Protein AF-A0A2Z5EN37-F1 (afdb_monomer_lite)

Sequence (107 aa):
ANLLGLEVKKVTETPPEEVERVKNWINSEDYKEKNFARQALVINPAHACQPLGAQLAAHGFEGTLPFVHGAQGCASYYRSTLNRHFREPAPAVSDAMTEDSAVFGGQ

Structure (mmCIF, N/CA/C/O backbone):
data_AF-A0A2Z5EN37-F1
#
_entry.id   AF-A0A2Z5EN37-F1
#
loop_
_atom_site.group_PDB
_atom_site.id
_atom_site.type_symbol
_atom_site.label_atom_id
_atom_site.label_alt_id
_atom_site.label_comp_id
_atom_site.label_asym_id
_atom_site.label_entity_id
_atom_site.label_seq_id
_atom_site.pdbx_PDB_ins_code
_atom_site.Cartn_x
_atom_site.Cartn_y
_atom_site.Cartn_z
_atom_site.occupancy
_atom_site.B_iso_or_equiv
_atom_site.auth_seq_id
_atom_site.auth_comp_id
_atom_site.auth_asym_id
_atom_site.auth_atom_id
_atom_site.pdbx_PDB_model_num
ATOM 1 N N . ALA A 1 1 ? 7.420 -29.070 -14.140 1.00 62.91 1 ALA A N 1
ATOM 2 C CA . ALA A 1 1 ? 6.506 -29.470 -13.054 1.00 62.91 1 ALA A CA 1
ATOM 3 C C . ALA A 1 1 ? 6.718 -28.547 -11.857 1.00 62.91 1 ALA A C 1
ATOM 5 O O . ALA A 1 1 ? 7.843 -28.094 -11.670 1.00 62.91 1 ALA A O 1
ATOM 6 N N . ASN A 1 2 ? 5.674 -28.214 -11.092 1.00 75.31 2 ASN A N 1
ATOM 7 C CA . ASN A 1 2 ? 5.853 -27.513 -9.812 1.00 75.31 2 ASN A CA 1
ATOM 8 C C . ASN A 1 2 ? 6.486 -28.454 -8.763 1.00 75.31 2 ASN A C 1
ATOM 10 O O . ASN A 1 2 ? 6.728 -29.630 -9.036 1.00 75.31 2 ASN A O 1
ATOM 14 N N . LEU A 1 3 ? 6.716 -27.951 -7.546 1.00 78.00 3 LEU A N 1
ATOM 15 C CA . LEU A 1 3 ? 7.259 -28.726 -6.415 1.00 78.00 3 LEU A CA 1
ATOM 16 C C . LEU A 1 3 ? 6.388 -29.928 -5.994 1.00 78.00 3 LEU A C 1
ATOM 18 O O . LEU A 1 3 ? 6.807 -30.719 -5.158 1.00 78.00 3 LEU A O 1
ATOM 22 N N . LEU A 1 4 ? 5.191 -30.072 -6.569 1.00 85.19 4 LEU A N 1
ATOM 23 C CA . LEU A 1 4 ? 4.253 -31.168 -6.332 1.00 85.19 4 LEU A CA 1
ATOM 24 C C . LEU A 1 4 ? 4.218 -32.171 -7.499 1.00 85.19 4 LEU A C 1
ATOM 26 O O . LEU A 1 4 ? 3.328 -33.011 -7.555 1.00 85.19 4 LEU A O 1
ATOM 30 N N . GLY A 1 5 ? 5.137 -32.066 -8.467 1.00 85.06 5 GLY A N 1
ATOM 31 C CA . GLY A 1 5 ? 5.158 -32.938 -9.646 1.00 85.06 5 GLY A CA 1
ATOM 32 C C . GLY A 1 5 ? 4.033 -32.664 -10.650 1.00 85.06 5 GLY A C 1
ATOM 33 O O . GLY A 1 5 ? 3.924 -33.375 -11.644 1.00 85.06 5 GLY A O 1
ATOM 34 N N . LEU A 1 6 ? 3.222 -31.621 -10.439 1.00 85.75 6 LEU A N 1
ATOM 35 C CA . LEU A 1 6 ? 2.123 -31.275 -11.334 1.00 85.75 6 LEU A CA 1
ATOM 36 C C . LEU A 1 6 ? 2.650 -30.537 -12.562 1.00 85.75 6 LEU A C 1
ATOM 38 O O . LEU A 1 6 ? 3.499 -29.637 -12.470 1.00 85.75 6 LEU A O 1
ATOM 42 N N . GLU A 1 7 ? 2.124 -30.909 -13.722 1.00 81.50 7 GLU A N 1
ATOM 43 C CA . GLU A 1 7 ? 2.412 -30.243 -14.981 1.00 81.50 7 GLU A CA 1
ATOM 44 C C . GLU A 1 7 ? 1.755 -28.854 -14.975 1.00 81.50 7 GLU A C 1
ATOM 46 O O . GLU A 1 7 ? 0.535 -28.707 -15.000 1.00 81.50 7 GLU A O 1
ATOM 51 N N . VAL A 1 8 ? 2.576 -27.808 -14.861 1.00 78.62 8 VAL A N 1
ATOM 52 C CA . VAL A 1 8 ? 2.091 -26.426 -14.891 1.00 78.62 8 VAL A CA 1
ATOM 53 C C . VAL A 1 8 ? 1.964 -26.020 -16.348 1.00 78.62 8 VAL A C 1
ATOM 55 O O . VAL A 1 8 ? 2.972 -25.812 -17.026 1.00 78.62 8 VAL A O 1
ATOM 58 N N . LYS A 1 9 ? 0.726 -25.885 -16.821 1.00 79.44 9 LYS A N 1
ATOM 59 C CA . LYS A 1 9 ? 0.451 -25.326 -18.141 1.00 79.44 9 LYS A CA 1
ATOM 60 C C . LYS A 1 9 ? 0.865 -23.856 -18.150 1.00 79.44 9 LYS A C 1
ATOM 62 O O . LYS A 1 9 ? 0.254 -23.031 -17.471 1.00 79.44 9 LYS A O 1
ATOM 67 N N . LYS A 1 10 ? 1.897 -23.516 -18.922 1.00 77.25 10 LYS A N 1
ATOM 68 C CA . LYS A 1 10 ? 2.225 -22.114 -19.190 1.00 77.25 10 LYS A CA 1
ATOM 69 C C . LYS A 1 10 ? 1.104 -21.510 -20.034 1.00 77.25 10 LYS A C 1
ATOM 71 O O . LYS A 1 10 ? 0.703 -22.088 -21.040 1.00 77.25 10 LYS A O 1
ATOM 76 N N . VAL A 1 11 ? 0.581 -20.365 -19.601 1.00 81.75 11 VAL A N 1
ATOM 77 C CA . VAL A 1 11 ? -0.468 -19.634 -20.334 1.00 81.75 11 VAL A CA 1
ATOM 78 C C . VAL A 1 11 ? 0.117 -18.978 -21.590 1.00 81.75 11 VAL A C 1
ATOM 80 O O . VAL A 1 11 ? -0.555 -18.898 -22.612 1.00 81.75 11 VAL A O 1
ATOM 83 N N . THR A 1 12 ? 1.388 -18.579 -21.527 1.00 81.44 12 THR A N 1
ATOM 84 C CA . THR A 1 12 ? 2.175 -18.028 -22.634 1.00 81.44 12 THR A CA 1
ATOM 85 C C . THR A 1 12 ? 3.640 -18.430 -22.476 1.00 81.44 12 THR A C 1
ATOM 87 O O . THR A 1 12 ? 4.132 -18.547 -21.350 1.00 81.44 12 THR A O 1
ATOM 90 N N . GLU A 1 13 ? 4.351 -18.605 -23.589 1.00 84.31 13 GLU A N 1
ATOM 91 C CA . GLU A 1 13 ? 5.798 -18.828 -23.593 1.00 84.31 13 GLU A CA 1
ATOM 92 C C . GLU A 1 13 ? 6.506 -17.622 -24.209 1.00 84.31 13 GLU A C 1
ATOM 94 O O . GLU A 1 13 ? 6.246 -17.260 -25.354 1.00 84.31 13 GLU A O 1
ATOM 99 N N . THR A 1 14 ? 7.394 -16.997 -23.437 1.00 89.06 14 THR A N 1
ATOM 100 C CA . THR A 1 14 ? 8.328 -15.992 -23.952 1.00 89.06 14 THR A CA 1
ATOM 101 C C . THR A 1 14 ? 9.649 -16.698 -24.247 1.00 89.06 14 THR A C 1
ATOM 103 O O . THR A 1 14 ? 10.197 -17.317 -23.325 1.00 89.06 14 THR A O 1
ATOM 106 N N . PRO A 1 15 ? 10.166 -16.641 -25.485 1.00 94.25 15 PRO A N 1
ATOM 107 C CA . PRO A 1 15 ? 11.436 -17.272 -25.817 1.00 94.25 15 PRO A CA 1
ATOM 108 C C . PRO A 1 15 ? 12.588 -16.730 -24.950 1.00 94.25 15 PRO A C 1
ATOM 110 O O . PRO A 1 15 ? 12.595 -15.535 -24.636 1.00 94.25 15 PRO A O 1
ATOM 113 N N . PRO A 1 16 ? 13.566 -17.560 -24.543 1.00 93.19 16 PRO A N 1
ATOM 114 C CA . PRO A 1 16 ? 14.688 -17.107 -23.717 1.00 93.19 16 PRO A CA 1
ATOM 115 C C . PRO A 1 16 ? 15.471 -15.944 -24.336 1.00 93.19 16 PRO A C 1
ATOM 117 O O . PRO A 1 16 ? 15.887 -15.036 -23.618 1.00 93.19 16 PRO A O 1
ATOM 120 N N . GLU A 1 17 ? 15.627 -15.933 -25.661 1.00 96.25 17 GLU A N 1
ATOM 121 C CA . GLU A 1 17 ? 16.278 -14.844 -26.387 1.00 96.25 17 GLU A CA 1
ATOM 122 C C . GLU A 1 17 ? 15.534 -13.512 -26.241 1.00 96.25 17 GLU A C 1
ATOM 124 O O . GLU A 1 17 ? 16.162 -12.462 -26.116 1.00 96.25 17 GLU A O 1
ATOM 129 N N . GLU A 1 18 ? 14.203 -13.549 -26.184 1.00 95.75 18 GLU A N 1
ATOM 130 C CA . GLU A 1 18 ? 13.369 -12.362 -26.019 1.00 95.75 18 GLU A CA 1
ATOM 131 C C . GLU A 1 18 ? 13.461 -11.826 -24.587 1.00 95.75 18 GLU A C 1
ATOM 133 O O . GLU A 1 18 ? 13.573 -10.617 -24.377 1.00 95.75 18 GLU A O 1
ATOM 138 N N . VAL A 1 19 ? 13.499 -12.720 -23.593 1.00 95.25 19 VAL A N 1
ATOM 139 C CA . VA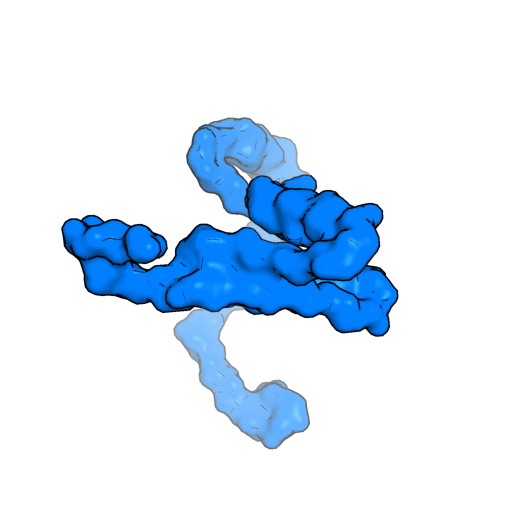L A 1 19 ? 13.745 -12.342 -22.193 1.00 95.25 19 VAL A CA 1
ATOM 140 C C . VAL A 1 19 ? 15.101 -11.652 -22.056 1.00 95.25 19 VAL A C 1
ATOM 142 O O . VAL A 1 19 ? 15.188 -10.593 -21.434 1.00 95.25 19 VAL A O 1
ATOM 145 N N . GLU A 1 20 ? 16.148 -12.212 -22.664 1.00 97.56 20 GLU A N 1
ATOM 146 C CA . GLU A 1 20 ? 17.494 -11.639 -22.617 1.00 97.56 20 GLU A CA 1
ATOM 147 C C . GLU A 1 20 ? 17.565 -10.300 -23.366 1.00 97.56 20 GLU A C 1
ATOM 149 O O . GLU A 1 20 ? 18.144 -9.333 -22.868 1.00 97.56 20 GLU A O 1
ATOM 154 N N . ARG A 1 21 ? 16.895 -10.186 -24.520 1.00 97.81 21 ARG A N 1
ATOM 155 C CA . ARG A 1 21 ? 16.779 -8.928 -25.269 1.00 97.81 21 ARG A CA 1
ATOM 156 C C . ARG A 1 21 ? 16.129 -7.828 -24.430 1.00 97.81 21 ARG A C 1
ATOM 158 O O . ARG A 1 21 ? 16.679 -6.731 -24.332 1.00 97.81 21 ARG A O 1
ATOM 165 N N . VAL A 1 22 ? 14.979 -8.107 -23.809 1.00 97.69 22 VAL A N 1
ATOM 166 C CA . VAL A 1 22 ? 14.261 -7.137 -22.966 1.00 97.69 22 VAL A CA 1
ATOM 167 C C . VAL A 1 22 ? 15.080 -6.787 -21.728 1.00 97.69 22 VAL A C 1
ATOM 169 O O . VAL A 1 22 ? 15.182 -5.611 -21.390 1.00 97.69 22 VAL A O 1
ATOM 172 N N . LYS A 1 23 ? 15.722 -7.771 -21.089 1.00 97.50 23 LYS A N 1
ATOM 173 C CA . LYS A 1 23 ? 16.605 -7.552 -19.937 1.00 97.50 23 LYS A CA 1
ATOM 174 C C . LYS A 1 23 ? 17.764 -6.610 -20.270 1.00 97.50 23 LYS A C 1
ATOM 176 O O . LYS A 1 23 ? 18.083 -5.735 -19.469 1.00 97.50 23 LYS A O 1
ATOM 181 N N . ASN A 1 24 ? 18.373 -6.747 -21.443 1.00 98.06 24 ASN A N 1
ATOM 182 C CA . ASN A 1 24 ? 19.427 -5.833 -21.880 1.00 98.06 24 ASN A CA 1
ATOM 183 C C . ASN A 1 24 ? 18.874 -4.434 -22.191 1.00 98.06 24 ASN A C 1
ATOM 185 O O . ASN A 1 24 ? 19.476 -3.436 -21.801 1.00 98.06 24 ASN A O 1
ATOM 189 N N . TRP A 1 25 ? 17.688 -4.342 -22.802 1.00 98.38 25 TRP A N 1
ATOM 190 C CA . TRP A 1 25 ? 17.044 -3.057 -23.086 1.00 98.38 25 TRP A CA 1
ATOM 191 C C . TRP A 1 25 ? 16.644 -2.282 -21.822 1.00 98.38 25 TRP A C 1
ATOM 193 O O . TRP A 1 25 ? 16.943 -1.093 -21.741 1.00 98.38 25 TRP A O 1
ATOM 203 N N . ILE A 1 26 ? 16.051 -2.922 -20.806 1.00 97.94 26 ILE A N 1
ATOM 204 C CA . ILE A 1 26 ? 15.642 -2.226 -19.566 1.00 97.94 26 ILE A CA 1
ATOM 205 C C . ILE A 1 26 ? 16.824 -1.654 -18.766 1.00 97.94 26 ILE A C 1
ATOM 207 O O . ILE A 1 26 ? 16.621 -0.805 -17.901 1.00 97.94 26 ILE A O 1
ATOM 211 N N . ASN A 1 27 ? 18.048 -2.104 -19.059 1.00 97.88 27 ASN A N 1
ATOM 212 C CA . ASN A 1 27 ? 19.293 -1.605 -18.472 1.00 97.88 27 ASN A CA 1
ATOM 213 C C . ASN A 1 27 ? 20.019 -0.574 -19.365 1.00 97.88 27 ASN A C 1
ATOM 215 O O . ASN A 1 27 ? 21.145 -0.190 -19.058 1.00 97.88 27 ASN A O 1
ATOM 219 N N . SER A 1 28 ? 19.409 -0.133 -20.469 1.00 98.31 28 SER A N 1
ATOM 220 C CA . SER A 1 28 ? 19.972 0.869 -21.386 1.00 98.31 28 SER A CA 1
ATOM 221 C C . SER A 1 28 ? 19.581 2.309 -21.019 1.00 98.31 28 SER A C 1
ATOM 223 O O . SER A 1 28 ? 18.573 2.540 -20.346 1.00 98.31 28 SER A O 1
ATOM 225 N N . GLU A 1 29 ? 20.337 3.299 -21.514 1.00 98.44 29 GLU A N 1
ATOM 226 C CA . GLU A 1 29 ? 19.987 4.721 -21.339 1.00 98.44 29 GLU A CA 1
ATOM 227 C C . GLU A 1 29 ? 18.701 5.111 -22.094 1.00 98.44 29 GLU A C 1
ATOM 229 O O . GLU A 1 29 ? 17.901 5.866 -21.549 1.00 98.44 29 GLU A O 1
ATOM 234 N N . ASP A 1 30 ? 18.424 4.526 -23.270 1.00 98.31 30 ASP A N 1
ATOM 235 C CA . ASP A 1 30 ? 17.152 4.739 -23.995 1.00 98.31 30 ASP A CA 1
ATOM 236 C C . ASP A 1 30 ? 15.941 4.377 -23.120 1.00 98.31 30 ASP A C 1
ATOM 238 O O . ASP A 1 30 ? 14.970 5.133 -23.019 1.00 98.31 30 ASP A O 1
ATOM 242 N N . TYR A 1 31 ? 16.004 3.236 -22.427 1.00 98.50 31 TYR A N 1
ATOM 243 C CA . TYR A 1 31 ? 14.922 2.839 -21.533 1.00 98.50 31 TYR A CA 1
ATOM 244 C C . TYR A 1 31 ? 14.813 3.759 -20.322 1.00 98.50 31 TYR A C 1
ATOM 246 O O . TYR A 1 31 ? 13.706 4.092 -19.900 1.00 98.50 31 TYR A O 1
ATOM 254 N N . LYS A 1 32 ? 15.943 4.194 -19.760 1.00 98.56 32 LYS A N 1
ATOM 255 C CA . LYS A 1 32 ? 15.956 5.138 -18.643 1.00 98.56 32 LYS A CA 1
ATOM 256 C C . LYS A 1 32 ? 15.277 6.451 -19.025 1.00 98.56 32 LYS A C 1
ATOM 258 O O . LYS A 1 32 ? 14.415 6.899 -18.276 1.00 98.56 32 LYS A O 1
ATOM 263 N N . GLU A 1 33 ? 15.564 7.022 -20.190 1.00 98.56 33 GLU A N 1
ATOM 264 C CA . GLU A 1 33 ? 14.883 8.234 -20.663 1.00 98.56 33 GLU A CA 1
ATOM 265 C C . GLU A 1 33 ? 13.364 8.035 -20.749 1.00 98.56 33 GLU A C 1
ATOM 267 O O . GLU A 1 33 ? 12.600 8.827 -20.193 1.00 98.56 33 GLU A O 1
ATOM 272 N N . LYS A 1 34 ? 12.906 6.923 -21.338 1.00 98.44 34 LYS A N 1
ATOM 273 C CA . LYS A 1 34 ? 11.472 6.578 -21.396 1.00 98.44 34 LYS A CA 1
ATOM 274 C C . LYS A 1 34 ? 10.865 6.371 -20.009 1.00 98.44 34 LYS A C 1
ATOM 276 O O . LYS A 1 34 ? 9.736 6.785 -19.752 1.00 98.44 34 LYS A O 1
ATOM 281 N N . ASN A 1 35 ? 11.607 5.734 -19.107 1.00 98.56 35 ASN A N 1
ATOM 282 C CA . ASN A 1 35 ? 11.184 5.462 -17.741 1.00 98.56 35 ASN A CA 1
ATOM 283 C C . ASN A 1 35 ? 10.989 6.763 -16.944 1.00 98.56 35 ASN A C 1
ATOM 285 O O . ASN A 1 35 ? 9.998 6.885 -16.222 1.00 98.56 35 ASN A O 1
ATOM 289 N N . PHE A 1 36 ? 11.893 7.734 -17.105 1.00 98.50 36 PHE A N 1
ATOM 290 C CA . PHE A 1 36 ? 11.810 9.056 -16.476 1.00 98.50 36 PHE A CA 1
ATOM 291 C C . PHE A 1 36 ? 10.792 9.982 -17.156 1.00 98.50 36 PHE A C 1
ATOM 293 O O . PHE A 1 36 ? 10.253 10.869 -16.502 1.00 98.50 36 PHE A O 1
ATOM 300 N N . ALA A 1 37 ? 10.471 9.751 -18.430 1.00 98.44 37 ALA A N 1
ATOM 301 C CA . ALA A 1 37 ? 9.426 10.479 -19.146 1.00 98.44 37 ALA A CA 1
ATOM 302 C C . ALA A 1 37 ? 7.989 10.059 -18.762 1.00 98.44 37 ALA A C 1
ATOM 304 O O . ALA A 1 37 ? 7.026 10.628 -19.278 1.00 98.44 37 ALA A O 1
ATOM 305 N N . ARG A 1 38 ? 7.802 9.071 -17.870 1.00 98.56 38 ARG A N 1
ATOM 306 C CA . ARG A 1 38 ? 6.467 8.674 -17.387 1.00 98.56 38 ARG A CA 1
ATOM 307 C C . ARG A 1 38 ? 5.794 9.821 -16.634 1.00 98.56 38 ARG A C 1
ATOM 309 O O . ARG A 1 38 ? 6.379 10.401 -15.729 1.00 98.56 38 ARG A O 1
ATOM 316 N N . GLN A 1 39 ? 4.524 10.075 -16.949 1.00 98.38 39 GLN A N 1
ATOM 317 C CA . GLN A 1 39 ? 3.738 11.139 -16.306 1.00 98.38 39 GLN A CA 1
ATOM 318 C C . GLN A 1 39 ? 2.591 10.635 -15.414 1.00 98.38 39 GLN A C 1
ATOM 320 O O . GLN A 1 39 ? 2.091 11.396 -14.595 1.00 98.38 39 GLN A O 1
ATOM 325 N N . ALA A 1 40 ? 2.173 9.370 -15.547 1.00 98.31 40 ALA A N 1
ATOM 326 C CA . ALA A 1 40 ? 1.007 8.833 -14.827 1.00 98.31 40 ALA A CA 1
ATOM 327 C C . ALA A 1 40 ? 1.272 7.489 -14.132 1.00 98.31 40 ALA A C 1
ATOM 329 O O . ALA A 1 40 ? 0.843 7.269 -13.002 1.00 98.31 40 ALA A O 1
ATOM 330 N N . LEU A 1 41 ? 1.987 6.576 -14.796 1.00 98.38 41 LEU A N 1
ATOM 331 C CA . LEU A 1 41 ? 2.273 5.256 -14.241 1.00 98.38 41 LEU A CA 1
ATOM 332 C C . LEU A 1 41 ? 3.353 5.340 -13.159 1.00 98.38 41 LEU A C 1
ATOM 334 O O . LEU A 1 41 ? 4.484 5.736 -13.443 1.00 98.38 41 LEU A O 1
ATOM 338 N N . VAL A 1 42 ? 3.043 4.834 -11.967 1.00 98.00 42 VAL A N 1
ATOM 339 C CA . VAL A 1 42 ? 3.981 4.662 -10.849 1.00 98.00 42 VAL A CA 1
ATOM 340 C C . VAL A 1 42 ? 4.285 3.173 -10.677 1.00 98.00 42 VAL A C 1
ATOM 342 O O . VAL A 1 42 ? 3.379 2.347 -10.678 1.00 98.00 42 VAL A O 1
ATOM 345 N N . ILE A 1 43 ? 5.566 2.821 -10.549 1.00 98.25 43 ILE A N 1
ATOM 346 C CA . ILE A 1 43 ? 6.021 1.433 -10.362 1.00 98.25 43 ILE A CA 1
ATOM 347 C C . ILE A 1 43 ? 6.880 1.407 -9.104 1.00 98.25 43 ILE A C 1
ATOM 349 O O . ILE A 1 43 ? 7.775 2.240 -8.979 1.00 98.25 43 ILE A O 1
ATOM 353 N N . ASN A 1 44 ? 6.608 0.459 -8.206 1.00 98.12 44 ASN A N 1
ATOM 354 C CA . ASN A 1 44 ? 7.317 0.271 -6.936 1.00 98.12 44 ASN A CA 1
ATOM 355 C C . ASN A 1 44 ? 7.466 1.574 -6.118 1.00 98.12 44 ASN A C 1
ATOM 357 O O . ASN A 1 44 ? 8.591 1.974 -5.809 1.00 98.12 44 ASN A O 1
ATOM 361 N N . PRO A 1 45 ? 6.360 2.271 -5.785 1.00 98.12 45 PRO A N 1
ATOM 362 C CA . PRO A 1 45 ? 6.436 3.483 -4.978 1.00 98.12 45 PRO A CA 1
ATOM 363 C C . PRO A 1 45 ? 7.056 3.194 -3.607 1.00 98.12 45 PRO A C 1
ATOM 365 O O . PRO A 1 45 ? 6.646 2.269 -2.910 1.00 98.12 45 PRO A O 1
ATOM 368 N N . ALA A 1 46 ? 8.002 4.033 -3.190 1.00 97.94 46 ALA A N 1
ATOM 369 C CA . ALA A 1 46 ? 8.626 3.965 -1.868 1.00 97.94 46 ALA A CA 1
ATOM 370 C C . ALA A 1 46 ? 7.869 4.815 -0.828 1.00 97.94 46 ALA A C 1
ATOM 372 O O . ALA A 1 46 ? 8.470 5.580 -0.078 1.00 97.94 46 ALA A O 1
ATOM 373 N N . HIS A 1 47 ? 6.537 4.731 -0.815 1.00 97.31 47 HIS A N 1
ATOM 374 C CA . HIS A 1 47 ? 5.689 5.396 0.175 1.00 97.31 47 HIS A CA 1
ATOM 375 C C . HIS A 1 47 ? 4.408 4.595 0.428 1.00 97.31 47 HIS A C 1
ATOM 377 O O . HIS A 1 47 ? 4.023 3.741 -0.369 1.00 97.31 47 HIS A O 1
ATOM 383 N N . ALA A 1 48 ? 3.743 4.898 1.540 1.00 98.12 48 ALA A N 1
ATOM 384 C CA . ALA A 1 48 ? 2.429 4.372 1.891 1.00 98.12 48 ALA A CA 1
ATOM 385 C C . ALA A 1 48 ? 1.403 5.514 1.987 1.00 98.12 48 ALA A C 1
ATOM 387 O O . ALA A 1 48 ? 1.762 6.692 1.947 1.00 98.12 48 ALA A O 1
ATOM 388 N N . CYS A 1 49 ? 0.119 5.174 2.110 1.00 98.38 49 CYS A N 1
ATOM 389 C CA . CYS A 1 49 ? -0.953 6.155 2.256 1.00 98.38 49 CYS A CA 1
ATOM 390 C C . CYS A 1 49 ? -1.086 6.677 3.698 1.00 98.38 49 CYS A C 1
ATOM 392 O O . CYS A 1 49 ? -0.680 6.025 4.662 1.00 98.38 49 CYS A O 1
ATOM 394 N N . GLN A 1 50 ? -1.713 7.847 3.841 1.00 98.62 50 GLN A N 1
ATOM 395 C CA . GLN A 1 50 ? -1.793 8.610 5.094 1.00 98.62 50 GLN A CA 1
ATOM 396 C C . GLN A 1 50 ? -2.270 7.816 6.330 1.00 98.62 50 GLN A C 1
ATOM 398 O O . GLN A 1 50 ? -1.636 7.950 7.381 1.00 98.62 50 GLN A O 1
ATOM 403 N N . PRO A 1 51 ? -3.322 6.969 6.267 1.00 98.19 51 PRO A N 1
ATOM 404 C CA . PRO A 1 51 ? -3.884 6.383 7.485 1.00 98.19 51 PRO A CA 1
ATOM 405 C C . PRO A 1 51 ? -2.969 5.364 8.181 1.00 98.19 51 PRO A C 1
ATOM 407 O O . PRO A 1 51 ? -3.131 5.134 9.377 1.00 98.19 51 PRO A O 1
ATOM 410 N N . LEU A 1 52 ? -1.965 4.810 7.484 1.00 98.44 52 LEU A N 1
ATOM 411 C CA . LEU A 1 52 ? -0.929 3.993 8.127 1.00 98.44 52 LEU A CA 1
ATOM 412 C C . LEU A 1 52 ? -0.156 4.811 9.174 1.00 98.44 52 LEU A C 1
ATOM 414 O O . LEU A 1 52 ? 0.083 4.336 10.283 1.00 98.44 52 LEU A O 1
ATOM 418 N N . GLY A 1 53 ? 0.203 6.052 8.831 1.00 98.56 53 GLY A N 1
ATOM 419 C CA . GLY A 1 53 ? 0.875 6.974 9.746 1.00 98.56 53 GLY A CA 1
ATOM 420 C C . GLY A 1 53 ? -0.036 7.425 10.887 1.00 98.56 53 GLY A C 1
ATOM 421 O O . GLY A 1 53 ? 0.407 7.479 12.031 1.00 98.56 53 GLY A O 1
ATOM 422 N N . ALA A 1 54 ? -1.319 7.675 10.602 1.00 98.56 54 ALA A N 1
ATOM 423 C CA . ALA A 1 54 ? -2.304 8.030 11.626 1.00 98.56 54 ALA A CA 1
ATOM 424 C C . ALA A 1 54 ? -2.490 6.908 12.662 1.00 98.56 54 ALA A C 1
ATOM 426 O O . ALA A 1 54 ? -2.477 7.173 13.862 1.00 98.56 54 ALA A O 1
ATOM 427 N N . GLN A 1 55 ? -2.594 5.650 12.215 1.00 98.31 55 GLN A N 1
ATOM 428 C CA . GLN A 1 55 ? -2.674 4.497 13.113 1.00 98.31 55 GLN A CA 1
ATOM 429 C C . GLN A 1 55 ? -1.413 4.365 13.978 1.00 98.31 55 GLN A C 1
ATOM 431 O O . GLN A 1 55 ? -1.523 4.156 15.185 1.00 98.31 55 GLN A O 1
ATOM 436 N N . LEU A 1 56 ? -0.222 4.505 13.380 1.00 98.44 56 LEU A N 1
ATOM 437 C CA . L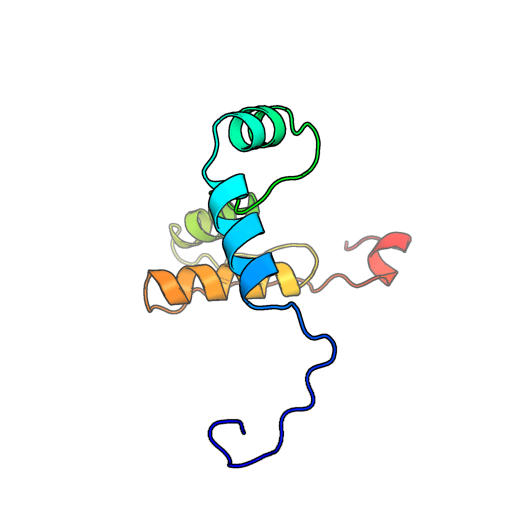EU A 1 56 ? 1.040 4.454 14.121 1.00 98.44 56 LEU A CA 1
ATOM 438 C C . LEU A 1 56 ? 1.112 5.551 15.194 1.00 98.44 56 LEU A C 1
ATOM 440 O O . LEU A 1 56 ? 1.495 5.268 16.324 1.00 98.44 56 LEU A O 1
ATOM 444 N N . ALA A 1 57 ? 0.712 6.780 14.861 1.00 98.62 57 ALA A N 1
ATOM 445 C CA . ALA A 1 57 ? 0.687 7.886 15.813 1.00 98.62 57 ALA A CA 1
ATOM 446 C C . ALA A 1 57 ? -0.318 7.646 16.954 1.00 98.62 57 ALA A C 1
ATOM 448 O O . ALA A 1 57 ? 0.013 7.871 18.114 1.00 98.62 57 ALA A O 1
ATOM 449 N N . ALA A 1 58 ? -1.518 7.142 16.645 1.00 98.50 58 ALA A N 1
ATOM 450 C CA . ALA A 1 58 ? -2.553 6.854 17.638 1.00 98.50 58 ALA A CA 1
ATOM 451 C C . ALA A 1 58 ? -2.126 5.777 18.654 1.00 98.50 58 ALA A C 1
ATOM 453 O O . ALA A 1 58 ? -2.457 5.884 19.831 1.00 98.50 58 ALA A O 1
ATOM 454 N N . HIS A 1 59 ? -1.324 4.792 18.238 1.00 98.12 59 HIS A N 1
ATOM 455 C CA . HIS A 1 59 ? -0.721 3.814 19.151 1.00 98.12 59 HIS A CA 1
ATOM 456 C C . HIS A 1 59 ? 0.243 4.421 20.184 1.00 98.12 59 HIS A C 1
ATOM 458 O O . HIS A 1 59 ? 0.577 3.754 21.160 1.00 98.12 59 HIS A O 1
ATOM 464 N N . GLY A 1 60 ? 0.692 5.664 19.990 1.00 98.19 60 GLY A N 1
ATOM 465 C CA . GLY A 1 60 ? 1.561 6.372 20.930 1.00 98.19 60 GLY A CA 1
ATOM 466 C C . GLY A 1 60 ? 0.841 6.990 22.132 1.00 98.19 60 GLY A C 1
ATOM 467 O O . GLY A 1 60 ? 1.513 7.515 23.017 1.00 98.19 60 GLY A O 1
ATOM 468 N N . PHE A 1 61 ? -0.494 6.951 22.178 1.00 98.50 61 PHE A N 1
ATOM 469 C CA . PHE A 1 61 ? -1.286 7.531 23.264 1.00 98.50 61 PHE A CA 1
ATOM 470 C C . PHE A 1 61 ? -1.825 6.446 24.203 1.00 98.50 61 PHE A C 1
ATOM 472 O O . PHE A 1 61 ? -2.324 5.406 23.768 1.00 98.50 61 PHE A O 1
ATOM 479 N N . GLU A 1 62 ? -1.744 6.695 25.511 1.00 98.38 62 GLU A N 1
ATOM 480 C CA . GLU A 1 62 ? -2.221 5.765 26.538 1.00 98.38 62 GLU A CA 1
ATOM 481 C C . GLU A 1 62 ? -3.722 5.474 26.377 1.00 98.38 62 GLU A C 1
ATOM 483 O O . GLU A 1 62 ? -4.515 6.365 26.073 1.00 98.38 62 GLU A O 1
ATOM 488 N N . GLY A 1 63 ? -4.110 4.204 26.544 1.00 97.56 63 GLY A N 1
ATOM 489 C CA . GLY A 1 63 ? -5.513 3.780 26.485 1.00 97.56 63 GLY A CA 1
ATOM 490 C C . GLY A 1 63 ? -6.202 4.008 25.133 1.00 97.56 63 GLY A C 1
ATOM 491 O O . GLY A 1 63 ? -7.429 3.994 25.074 1.00 97.56 63 GLY A O 1
ATOM 492 N N . THR A 1 64 ? -5.445 4.228 24.053 1.00 98.62 64 THR A N 1
ATOM 493 C CA . THR A 1 64 ? -5.998 4.596 22.743 1.00 98.62 64 THR A CA 1
ATOM 494 C C . THR A 1 64 ? -6.130 3.390 21.813 1.00 98.62 64 THR A C 1
ATOM 496 O O . THR A 1 64 ? -5.176 2.644 21.590 1.00 98.62 64 THR A O 1
ATOM 499 N N . LEU A 1 65 ? -7.316 3.226 21.219 1.00 98.12 65 LEU A N 1
ATOM 500 C CA . LEU A 1 65 ? -7.581 2.261 20.151 1.00 98.12 65 LEU A CA 1
ATOM 501 C C . LEU A 1 65 ? -7.748 3.009 18.817 1.00 98.12 65 LEU A C 1
ATOM 503 O O . LEU A 1 65 ? -8.731 3.735 18.662 1.00 98.12 65 LEU A O 1
ATOM 507 N N . PRO A 1 66 ? -6.839 2.835 17.840 1.00 98.25 66 PRO A N 1
ATOM 508 C CA . PRO A 1 66 ? -6.998 3.446 16.527 1.00 98.25 66 PRO A CA 1
ATOM 509 C C . PRO A 1 66 ? -8.284 2.981 15.834 1.00 98.25 66 PRO A C 1
ATOM 511 O O . PRO A 1 66 ? -8.508 1.781 15.644 1.00 98.25 66 PRO A O 1
ATOM 514 N N . PHE A 1 67 ? -9.101 3.947 15.422 1.00 98.31 67 PHE A N 1
ATOM 515 C CA . PHE A 1 67 ? -10.349 3.740 14.695 1.00 98.31 67 PHE A CA 1
ATOM 516 C C . PHE A 1 67 ? -10.239 4.373 13.305 1.00 98.31 67 PHE A C 1
ATOM 518 O O . PHE A 1 67 ? -9.979 5.569 13.180 1.00 98.31 67 PHE A O 1
ATOM 525 N N . VAL A 1 68 ? -10.434 3.575 12.256 1.00 97.81 68 VAL A N 1
ATOM 526 C CA . VAL A 1 68 ? -10.384 4.011 10.857 1.00 97.81 68 VAL A CA 1
ATOM 527 C C . VAL A 1 68 ? -11.795 3.979 10.277 1.00 97.81 68 VAL A C 1
ATOM 529 O O . VAL A 1 68 ? -12.281 2.915 9.888 1.00 97.81 68 VAL A O 1
ATOM 532 N N . HIS A 1 69 ? -12.430 5.148 10.196 1.00 98.38 69 HIS A N 1
ATOM 533 C CA . HIS A 1 69 ? -13.687 5.319 9.465 1.00 98.38 69 HIS A CA 1
ATOM 534 C C . HIS A 1 69 ? -13.482 4.973 7.985 1.00 98.38 69 HIS A C 1
ATOM 536 O O . HIS A 1 69 ? -12.563 5.505 7.351 1.00 98.38 69 HIS A O 1
ATOM 542 N N . GLY A 1 70 ? -14.291 4.064 7.441 1.00 97.69 70 GLY A N 1
ATOM 543 C CA . GLY A 1 70 ? -14.199 3.636 6.049 1.00 97.69 70 GLY A CA 1
ATOM 544 C C . GLY A 1 70 ? -14.216 2.124 5.848 1.00 97.69 70 GLY A C 1
ATOM 545 O O . GLY A 1 70 ? -14.744 1.349 6.640 1.00 97.69 70 GLY A O 1
ATOM 546 N N . ALA A 1 71 ? -13.618 1.691 4.739 1.00 97.94 71 ALA A N 1
ATOM 547 C CA . ALA A 1 71 ? -13.559 0.281 4.383 1.00 97.94 71 ALA A CA 1
ATOM 548 C C . ALA A 1 71 ? -12.611 -0.501 5.309 1.00 97.94 71 ALA A C 1
ATOM 550 O O . ALA A 1 71 ? -11.424 -0.185 5.438 1.00 97.94 71 ALA A O 1
ATOM 551 N N . GLN A 1 72 ? -13.098 -1.616 5.855 1.00 98.12 72 GLN A N 1
ATOM 552 C CA . GLN A 1 72 ? -12.341 -2.479 6.774 1.00 98.12 72 GLN A CA 1
ATOM 553 C C . GLN A 1 72 ? -11.026 -3.038 6.196 1.00 98.1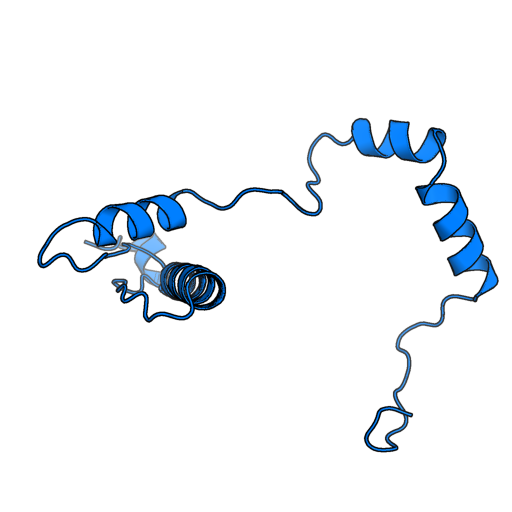2 72 GLN A C 1
ATOM 555 O O . GLN A 1 72 ? -10.085 -3.334 6.939 1.00 98.12 72 GLN A O 1
ATOM 560 N N . GLY A 1 73 ? -10.929 -3.169 4.866 1.00 98.06 73 GLY A N 1
ATOM 561 C CA . GLY A 1 73 ? -9.725 -3.665 4.192 1.00 98.06 73 GLY A CA 1
ATOM 562 C C . GLY A 1 73 ? -8.495 -2.793 4.461 1.00 98.06 73 GLY A C 1
ATOM 563 O O . GLY A 1 73 ? -7.401 -3.320 4.668 1.00 98.06 73 GLY A O 1
ATOM 564 N N . CYS A 1 74 ? -8.687 -1.474 4.550 1.00 97.31 74 CYS A N 1
ATOM 565 C CA . CYS A 1 74 ? -7.639 -0.511 4.877 1.00 97.31 74 CYS A CA 1
ATOM 566 C C . CYS A 1 74 ? -7.017 -0.815 6.246 1.00 97.31 74 CYS A C 1
ATOM 568 O O . CYS A 1 74 ? -5.812 -1.050 6.338 1.00 97.31 74 CYS A O 1
ATOM 570 N N . ALA A 1 75 ? -7.846 -0.913 7.293 1.00 96.50 75 ALA A N 1
ATOM 571 C CA . ALA A 1 75 ? -7.388 -1.231 8.645 1.00 96.50 75 ALA A CA 1
ATOM 572 C C . ALA A 1 75 ? -6.621 -2.565 8.691 1.00 96.50 75 ALA A C 1
ATOM 574 O O . ALA A 1 75 ? -5.574 -2.660 9.327 1.00 96.50 75 ALA A O 1
ATOM 575 N N . SER A 1 76 ? -7.074 -3.591 7.963 1.00 97.75 76 SER A N 1
ATOM 576 C CA . SER A 1 76 ? -6.376 -4.885 7.908 1.00 97.75 76 SER A CA 1
ATOM 577 C C . SER A 1 76 ? -4.969 -4.788 7.290 1.00 97.75 76 SER A C 1
ATOM 579 O O . SER A 1 76 ? -4.010 -5.361 7.827 1.00 97.75 76 SER A O 1
ATOM 581 N N . TYR A 1 77 ? -4.808 -4.017 6.205 1.00 98.44 77 TYR A N 1
ATOM 582 C CA . TYR A 1 77 ? -3.504 -3.780 5.574 1.00 98.44 77 TYR A CA 1
ATOM 583 C C . TYR A 1 77 ? -2.548 -3.010 6.483 1.00 98.44 77 TYR A C 1
ATOM 585 O O . TYR A 1 77 ? -1.369 -3.367 6.569 1.00 98.44 77 TYR A O 1
ATOM 593 N N . TYR A 1 78 ? -3.034 -1.990 7.189 1.00 98.25 78 TYR A N 1
ATOM 594 C CA . TYR A 1 78 ? -2.203 -1.195 8.092 1.00 98.25 78 TYR A CA 1
ATOM 595 C C . TYR A 1 78 ? -1.693 -2.037 9.261 1.00 98.25 78 TYR A C 1
ATOM 597 O O . TYR A 1 78 ? -0.483 -2.108 9.485 1.00 98.25 78 TYR A O 1
ATOM 605 N N . ARG A 1 79 ? -2.591 -2.781 9.921 1.00 98.25 79 ARG A N 1
ATOM 606 C CA . ARG A 1 79 ? -2.234 -3.731 10.986 1.00 98.25 79 ARG A CA 1
ATOM 607 C C . ARG A 1 79 ? -1.199 -4.743 10.505 1.00 98.25 79 ARG A C 1
ATOM 609 O O . ARG A 1 79 ? -0.159 -4.907 11.128 1.00 98.25 79 ARG A O 1
ATOM 616 N N . SER A 1 80 ? -1.436 -5.378 9.357 1.00 98.31 80 SER A N 1
ATOM 617 C CA . SER A 1 80 ? -0.505 -6.362 8.788 1.00 98.31 80 SER A CA 1
ATOM 618 C C . SER A 1 80 ? 0.872 -5.766 8.479 1.00 98.31 80 SER A C 1
ATOM 620 O O . SER A 1 80 ? 1.886 -6.437 8.662 1.00 98.31 80 SER A O 1
ATOM 622 N N . THR A 1 81 ? 0.920 -4.515 8.014 1.00 98.38 81 THR A N 1
ATOM 623 C CA . THR A 1 81 ? 2.170 -3.807 7.701 1.00 98.38 81 THR A CA 1
ATOM 624 C C . THR A 1 81 ? 2.989 -3.555 8.967 1.00 98.38 81 THR A C 1
ATOM 626 O O . THR A 1 81 ? 4.167 -3.909 9.008 1.00 98.38 81 THR A O 1
ATOM 629 N N . LEU A 1 82 ? 2.355 -3.030 10.020 1.00 98.50 82 LEU A N 1
ATOM 630 C CA . LEU A 1 82 ? 3.003 -2.785 11.311 1.00 98.50 82 LEU A CA 1
ATOM 631 C C . LEU A 1 82 ? 3.424 -4.096 11.992 1.00 98.50 82 LEU A C 1
ATOM 633 O O . LEU A 1 82 ? 4.568 -4.209 12.427 1.00 98.50 82 LEU A O 1
ATOM 637 N N . ASN A 1 83 ? 2.563 -5.120 11.983 1.00 98.44 83 ASN A N 1
ATOM 638 C CA . ASN A 1 83 ? 2.878 -6.436 12.544 1.00 98.44 83 ASN A CA 1
ATOM 639 C C . ASN A 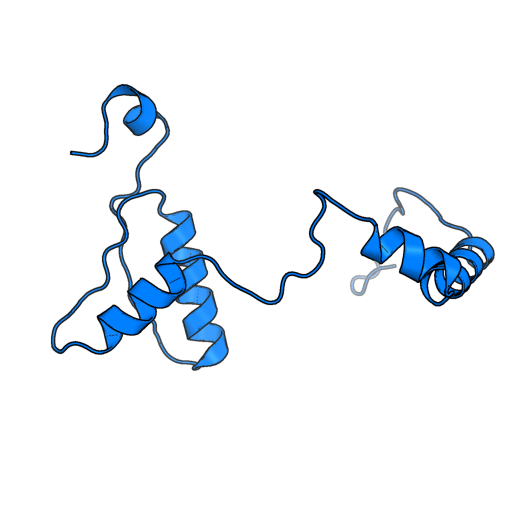1 83 ? 4.113 -7.062 11.890 1.00 98.44 83 ASN A C 1
ATOM 641 O O . ASN A 1 83 ? 4.965 -7.615 12.574 1.00 98.44 83 ASN A O 1
ATOM 645 N N . ARG A 1 84 ? 4.231 -6.998 10.557 1.00 98.50 84 ARG A N 1
ATOM 646 C CA . ARG A 1 84 ? 5.383 -7.578 9.845 1.00 98.50 84 ARG A CA 1
ATOM 647 C C . ARG A 1 84 ? 6.684 -6.841 10.150 1.00 98.50 84 ARG A C 1
ATOM 649 O O . ARG A 1 84 ? 7.729 -7.483 10.195 1.00 98.50 84 ARG A O 1
ATOM 656 N N . HIS A 1 85 ? 6.620 -5.524 10.334 1.00 98.50 85 HIS A N 1
ATOM 657 C CA . HIS A 1 85 ? 7.795 -4.710 10.628 1.00 98.50 85 HIS A CA 1
ATOM 658 C C . HIS A 1 85 ? 8.259 -4.876 12.082 1.00 98.50 85 HIS A C 1
ATOM 660 O O . HIS A 1 85 ? 9.424 -5.186 12.318 1.00 98.50 85 HIS A O 1
ATOM 666 N N . PHE A 1 86 ? 7.345 -4.727 13.043 1.00 98.31 86 PHE A N 1
ATOM 667 C CA . PHE A 1 86 ? 7.668 -4.732 14.472 1.00 98.31 86 PHE A CA 1
ATOM 668 C C . PHE A 1 86 ? 7.611 -6.113 15.123 1.00 98.31 86 PHE A C 1
ATOM 670 O O . PHE A 1 86 ? 8.159 -6.284 16.203 1.00 98.31 86 PHE A O 1
ATOM 677 N N . ARG A 1 87 ? 6.989 -7.103 14.467 1.00 98.25 87 ARG A N 1
ATOM 678 C CA . ARG A 1 87 ? 6.727 -8.449 15.014 1.00 98.25 87 ARG A CA 1
ATOM 679 C C . ARG A 1 87 ? 5.822 -8.447 16.250 1.00 98.25 87 ARG A C 1
ATOM 681 O O . ARG A 1 87 ? 5.806 -9.420 16.991 1.00 98.25 87 ARG A O 1
ATOM 688 N N . GLU A 1 88 ? 5.019 -7.399 16.400 1.00 98.38 88 GLU A N 1
ATOM 689 C CA . GLU A 1 88 ? 4.099 -7.185 17.517 1.00 98.38 88 GLU A CA 1
ATOM 690 C C . GLU A 1 88 ? 2.656 -7.006 17.020 1.00 98.38 88 GLU A C 1
ATOM 692 O O . GLU A 1 88 ? 2.452 -6.642 15.857 1.00 98.38 88 GLU A O 1
ATOM 697 N N . PRO A 1 89 ? 1.631 -7.235 17.859 1.00 97.62 89 PRO A N 1
ATOM 698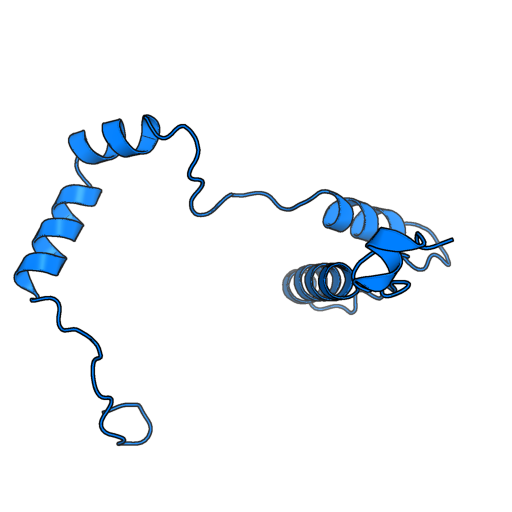 C CA . PRO A 1 89 ? 0.253 -6.906 17.514 1.00 97.62 89 PRO A CA 1
ATOM 699 C C . PRO A 1 89 ? 0.032 -5.388 17.389 1.00 97.62 89 PRO A C 1
ATOM 701 O O . PRO A 1 89 ? 0.231 -4.641 18.340 1.00 97.62 89 PRO A O 1
ATOM 704 N N . ALA A 1 90 ? -0.489 -4.938 16.249 1.00 97.81 90 ALA A N 1
ATOM 705 C CA . ALA A 1 90 ? -1.016 -3.591 16.039 1.00 97.81 9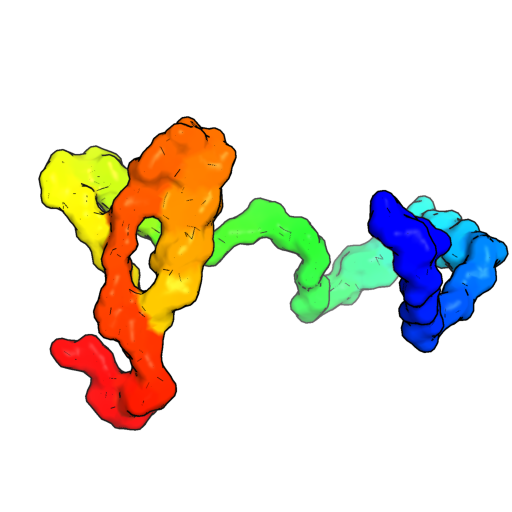0 ALA A CA 1
ATOM 706 C C . ALA A 1 90 ? -2.557 -3.653 15.972 1.00 97.81 90 ALA A C 1
ATOM 708 O O . ALA A 1 90 ? -3.111 -3.995 14.922 1.00 97.81 90 ALA A O 1
ATOM 709 N N . PRO A 1 91 ? -3.286 -3.438 17.082 1.00 97.19 91 PRO A N 1
ATOM 710 C CA . PRO A 1 91 ? -4.750 -3.457 17.084 1.00 97.19 91 PRO A CA 1
ATOM 711 C C . PRO A 1 91 ? -5.345 -2.186 16.458 1.00 97.19 91 PRO A C 1
ATOM 713 O O . PRO A 1 91 ? -4.994 -1.077 16.828 1.00 97.19 91 PRO A O 1
ATOM 716 N N . ALA A 1 92 ? -6.292 -2.331 15.538 1.00 97.88 92 ALA A N 1
ATOM 717 C CA . ALA A 1 92 ? -7.077 -1.213 15.013 1.00 97.88 92 ALA A CA 1
ATOM 718 C C . ALA A 1 92 ? -8.449 -1.715 14.567 1.00 97.88 92 ALA A C 1
ATOM 720 O O . ALA A 1 92 ? -8.594 -2.894 14.221 1.00 97.88 92 ALA A O 1
ATOM 721 N N . VAL A 1 93 ? -9.434 -0.823 14.567 1.00 98.12 93 VAL A N 1
ATOM 722 C CA . VAL A 1 93 ? -10.824 -1.117 14.197 1.00 98.12 93 VAL A CA 1
ATOM 723 C C . VAL A 1 93 ? -11.306 -0.214 13.063 1.00 98.12 93 VAL A C 1
ATOM 725 O O . VAL A 1 93 ? -10.683 0.799 12.751 1.00 98.12 93 VAL A O 1
ATOM 728 N N . SER A 1 94 ? -12.404 -0.611 12.430 1.00 98.19 94 SER A N 1
ATOM 729 C CA . SER A 1 94 ? -13.097 0.124 11.372 1.00 98.19 94 SER A CA 1
ATOM 730 C C . SER A 1 94 ? -14.600 -0.095 11.533 1.00 98.19 94 SER A C 1
ATOM 732 O O . SER A 1 94 ? -15.008 -1.154 12.010 1.00 98.19 94 SER A O 1
ATOM 734 N N . ASP A 1 95 ? -15.407 0.886 11.136 1.00 97.81 95 ASP A N 1
ATOM 735 C CA . ASP A 1 95 ? -16.874 0.777 11.034 1.00 97.81 95 ASP A CA 1
ATOM 736 C C . ASP A 1 95 ? -17.354 0.011 9.797 1.00 97.81 95 ASP A C 1
ATOM 738 O O . ASP A 1 95 ? -18.550 -0.223 9.656 1.00 97.81 95 ASP A O 1
ATOM 742 N N . ALA A 1 96 ? -16.433 -0.433 8.936 1.00 97.81 96 ALA A N 1
ATOM 743 C CA . ALA A 1 96 ? -16.713 -1.319 7.815 1.00 97.81 96 ALA A CA 1
ATOM 744 C C . ALA A 1 96 ? -17.769 -0.768 6.842 1.00 97.81 96 ALA A C 1
ATOM 746 O O . ALA A 1 96 ? -18.686 -1.487 6.444 1.00 97.81 96 ALA A O 1
ATOM 747 N N . MET A 1 97 ? -17.593 0.485 6.407 1.00 98.19 97 MET A N 1
ATOM 748 C CA . MET A 1 97 ? -18.421 1.075 5.352 1.00 98.19 97 MET A CA 1
ATOM 749 C C . MET A 1 97 ? -18.476 0.167 4.118 1.00 98.19 97 MET A C 1
ATOM 751 O O . MET A 1 97 ? -17.447 -0.322 3.632 1.00 98.19 97 MET A O 1
ATOM 755 N N . THR A 1 98 ? -19.689 -0.030 3.612 1.00 98.06 98 THR A N 1
ATOM 756 C CA . THR A 1 98 ? -19.989 -0.814 2.412 1.00 98.06 98 THR A CA 1
ATOM 757 C C . THR A 1 98 ? -20.397 0.110 1.265 1.00 98.06 98 THR A C 1
ATOM 759 O O . THR A 1 98 ? -20.350 1.336 1.380 1.00 98.06 98 THR A O 1
ATOM 762 N N . GLU A 1 99 ? -20.788 -0.469 0.130 1.00 98.44 99 GLU A N 1
ATOM 763 C CA . GLU A 1 99 ? -21.270 0.295 -1.024 1.00 98.44 99 GLU A CA 1
ATOM 764 C C . GLU A 1 99 ? -22.532 1.118 -0.706 1.00 98.44 99 GLU A C 1
ATOM 766 O O . GLU A 1 99 ? -22.663 2.234 -1.200 1.00 98.44 99 GLU A O 1
ATOM 771 N N . ASP A 1 100 ? -23.402 0.648 0.197 1.00 97.06 100 ASP A N 1
ATOM 772 C CA . ASP A 1 100 ? -24.610 1.380 0.613 1.00 97.06 100 ASP A CA 1
ATOM 773 C C . ASP A 1 100 ? -24.277 2.740 1.249 1.00 97.06 100 ASP A C 1
ATOM 775 O O . ASP A 1 100 ? -25.009 3.722 1.084 1.00 97.06 100 ASP A O 1
ATOM 779 N N . SER A 1 101 ? -23.127 2.838 1.925 1.00 97.44 101 SER A N 1
ATOM 780 C CA . SER A 1 101 ? -22.646 4.092 2.506 1.00 97.44 101 SER A CA 1
ATOM 781 C C . SER A 1 101 ? -22.304 5.150 1.452 1.00 97.44 101 SER A C 1
ATOM 783 O O . SER A 1 101 ? -22.221 6.330 1.787 1.00 97.44 101 SER A O 1
ATOM 785 N N . ALA A 1 102 ? -22.142 4.775 0.178 1.00 97.69 102 ALA A N 1
ATOM 786 C CA . ALA A 1 102 ? -21.993 5.739 -0.911 1.00 97.69 102 ALA A CA 1
ATOM 787 C C . ALA A 1 102 ? -23.295 6.514 -1.190 1.00 97.69 102 ALA A C 1
ATOM 789 O O . ALA A 1 102 ? -23.234 7.633 -1.696 1.00 97.69 102 ALA A O 1
ATOM 790 N N . VAL A 1 103 ? -24.460 5.943 -0.849 1.00 97.94 103 VAL A N 1
ATOM 791 C CA . VAL A 1 103 ? -25.773 6.597 -0.987 1.00 97.94 103 VAL A CA 1
ATOM 792 C C . VAL A 1 103 ? -26.172 7.298 0.309 1.00 97.94 103 VAL A C 1
ATOM 794 O O . VAL A 1 103 ? -26.609 8.446 0.279 1.00 97.94 103 VAL A O 1
ATOM 797 N N . PHE A 1 104 ? -26.028 6.611 1.446 1.00 97.88 104 PHE A N 1
ATOM 798 C CA . PHE A 1 104 ? -26.604 7.052 2.722 1.00 97.88 104 PHE A CA 1
ATOM 799 C C . PHE A 1 104 ? -25.594 7.682 3.692 1.00 97.88 104 PHE A C 1
ATOM 801 O O . PHE A 1 104 ? -25.988 8.193 4.738 1.00 97.88 104 PHE A O 1
ATOM 808 N N . GLY A 1 105 ? -24.303 7.683 3.352 1.00 97.06 105 GLY A N 1
ATOM 809 C CA . GLY A 1 105 ? -23.230 8.071 4.267 1.00 97.06 105 GLY A CA 1
ATOM 810 C C . GLY A 1 105 ? -22.907 6.984 5.302 1.00 97.06 105 GLY A C 1
ATOM 811 O O . GLY A 1 105 ? -23.425 5.870 5.246 1.00 97.06 105 GLY A O 1
ATOM 812 N N . GLY A 1 106 ? -22.009 7.305 6.236 1.00 96.19 106 GLY A N 1
ATOM 813 C CA . GLY A 1 106 ? -21.576 6.415 7.325 1.00 96.19 106 GLY A CA 1
ATOM 814 C C . GLY A 1 106 ? -21.711 7.048 8.713 1.00 96.19 106 GLY A C 1
ATOM 815 O O . GLY A 1 106 ? -20.829 6.850 9.543 1.00 96.19 106 GLY A O 1
ATOM 816 N N . GLN A 1 107 ? -22.744 7.879 8.907 1.00 93.00 107 GLN A N 1
ATOM 817 C CA . GLN A 1 107 ? -23.056 8.555 10.177 1.00 93.00 107 GLN A CA 1
ATOM 818 C C . GLN A 1 107 ? -23.612 7.582 11.217 1.00 93.00 107 GLN A C 1
ATOM 820 O O . GLN A 1 107 ? -23.284 7.790 12.409 1.00 93.00 107 GLN A O 1
#

Foldseek 3Di:
DPPVPDDDDDPDDDDPVNVVVVVVVCPDPVVVVVVVPDDPDDDPDPDDDDVLVVLVVQVVDPPGAAEDEDAQVVVVVSQVVCCVVVVDGRGHYYPHDDPVCVVVNDD

pLDDT: mean 95.58, std 6.36, range [62.91, 98.62]

Radius of gyration: 22.11 Å; chains: 1; bounding box: 47×44×53 Å

Secondary structure (DSSP, 8-state):
--TTS-----S----HHHHHHHHHHHTSHHHHHHHHT-SS---S-S---HHHHHHHHHTTSTT---EE-S-HHHHHHHHHHHHHHHSS----EE----TTHHHH---